Protein AF-A0A0H3ZKT0-F1 (afdb_monomer_lite)

Secondary structure (DSSP, 8-state):
-HHHHHHIIIIIIHHHHHHHHHHHHHHHHHTTS--HHHHHHHHTSTT--HHHHHHHHHHHHHHHHHHHHHHHHHHHHHHHHHHHHHHHHHHHHHHHHHHHHHHHHHHHHHHHHHHHHHHHHHHHHHHTT---THHHHHHHHHHHHHHHHHHHHHHHHHHHHTTTHHHHHHHHHHHHHHHTS--

Radius of gyration: 34.6 Å; chains: 1; bounding box: 70×25×100 Å

Organism: NCBI:txid212663

Structure (mmCIF, N/CA/C/O backbone):
data_AF-A0A0H3ZKT0-F1
#
_entry.id   AF-A0A0H3ZKT0-F1
#
loop_
_atom_site.group_PDB
_atom_site.id
_atom_site.type_symbol
_atom_site.label_atom_id
_atom_site.label_alt_id
_atom_site.label_comp_id
_atom_site.label_asym_id
_atom_site.label_entity_id
_atom_site.label_seq_id
_atom_site.pdbx_PDB_ins_code
_atom_site.Cartn_x
_atom_site.Cartn_y
_atom_site.Cartn_z
_atom_site.occupancy
_atom_site.B_iso_or_equiv
_atom_site.auth_seq_id
_atom_site.auth_comp_id
_atom_site.auth_asym_id
_atom_site.auth_atom_id
_atom_site.pdbx_PDB_model_num
ATOM 1 N N . MET A 1 1 ? -0.479 -8.106 2.952 1.00 66.19 1 MET A N 1
ATOM 2 C CA . MET A 1 1 ? -1.133 -6.870 2.454 1.00 66.19 1 MET A CA 1
ATOM 3 C C . MET A 1 1 ? -0.158 -5.846 1.881 1.00 66.19 1 MET A C 1
ATOM 5 O O . MET A 1 1 ? -0.195 -5.659 0.679 1.00 66.19 1 MET A O 1
ATOM 9 N N . ARG A 1 2 ? 0.726 -5.181 2.649 1.00 67.00 2 ARG A N 1
ATOM 10 C CA . ARG A 1 2 ? 1.740 -4.281 2.038 1.00 67.00 2 ARG A CA 1
ATOM 11 C C . ARG A 1 2 ? 2.770 -5.035 1.178 1.00 67.00 2 ARG A C 1
ATOM 13 O O . ARG A 1 2 ? 3.122 -4.542 0.115 1.00 67.00 2 ARG A O 1
ATOM 20 N N . ALA A 1 3 ? 3.190 -6.232 1.607 1.00 71.94 3 ALA A N 1
ATOM 21 C CA . ALA A 1 3 ? 3.962 -7.162 0.771 1.00 71.94 3 ALA A CA 1
ATOM 22 C C . ALA A 1 3 ? 3.218 -7.474 -0.529 1.00 71.94 3 ALA A C 1
ATOM 24 O O . ALA A 1 3 ? 3.775 -7.286 -1.594 1.00 71.94 3 ALA A O 1
ATOM 25 N N . ASP A 1 4 ? 1.942 -7.838 -0.429 1.00 77.62 4 ASP A N 1
ATOM 26 C CA . ASP A 1 4 ? 1.088 -8.168 -1.572 1.00 77.62 4 ASP A CA 1
ATOM 27 C C . ASP A 1 4 ? 0.916 -6.960 -2.512 1.00 77.62 4 ASP A C 1
ATOM 29 O O . ASP A 1 4 ? 0.805 -7.130 -3.720 1.00 77.62 4 ASP A O 1
ATOM 33 N N . VAL A 1 5 ? 0.923 -5.728 -1.980 1.00 83.12 5 VAL A N 1
ATOM 34 C CA . VAL A 1 5 ? 0.965 -4.498 -2.789 1.00 83.12 5 VAL A CA 1
ATOM 35 C C . VAL A 1 5 ? 2.300 -4.381 -3.516 1.00 83.12 5 VAL A C 1
ATOM 37 O O . VAL A 1 5 ? 2.291 -4.067 -4.699 1.00 83.12 5 VAL A O 1
ATOM 40 N N . ASN A 1 6 ? 3.431 -4.624 -2.854 1.00 84.50 6 ASN A N 1
ATOM 41 C CA . ASN A 1 6 ? 4.741 -4.581 -3.508 1.00 84.50 6 ASN A CA 1
ATOM 42 C C . ASN A 1 6 ? 4.886 -5.693 -4.558 1.00 84.50 6 ASN A C 1
ATOM 44 O O . ASN A 1 6 ? 5.257 -5.398 -5.684 1.00 84.50 6 ASN A O 1
ATOM 48 N N . GLU A 1 7 ? 4.485 -6.922 -4.237 1.00 90.88 7 GLU A N 1
ATOM 49 C CA . GLU A 1 7 ? 4.448 -8.067 -5.154 1.00 90.88 7 GLU A CA 1
ATOM 50 C C . GLU A 1 7 ? 3.538 -7.775 -6.352 1.00 90.88 7 GLU A C 1
ATOM 52 O O . GLU A 1 7 ? 3.951 -7.906 -7.498 1.00 90.88 7 GLU A O 1
ATOM 57 N N . PHE A 1 8 ? 2.332 -7.247 -6.124 1.00 91.75 8 PHE A N 1
ATOM 58 C CA . PHE A 1 8 ? 1.471 -6.782 -7.209 1.00 91.75 8 PHE A CA 1
ATOM 59 C C . PHE A 1 8 ? 2.139 -5.683 -8.046 1.00 91.75 8 PHE A C 1
ATOM 61 O O . PHE A 1 8 ? 2.035 -5.682 -9.275 1.00 91.75 8 PHE A O 1
ATOM 68 N N . ILE A 1 9 ? 2.800 -4.719 -7.402 1.00 93.50 9 ILE A N 1
ATOM 69 C CA . ILE A 1 9 ? 3.462 -3.627 -8.108 1.00 93.50 9 ILE A CA 1
ATOM 70 C C . ILE A 1 9 ? 4.584 -4.165 -8.997 1.00 93.50 9 ILE A C 1
ATOM 72 O O . ILE A 1 9 ? 4.672 -3.757 -10.155 1.00 93.50 9 ILE A O 1
ATOM 76 N N . ASP A 1 10 ? 5.400 -5.074 -8.487 1.00 90.50 10 ASP A N 1
ATOM 77 C CA . ASP A 1 10 ? 6.600 -5.540 -9.167 1.00 90.50 10 ASP A CA 1
ATOM 78 C C . ASP A 1 10 ? 6.270 -6.625 -10.210 1.00 90.50 10 ASP A C 1
ATOM 80 O O . ASP A 1 10 ? 6.729 -6.537 -11.350 1.00 90.50 10 ASP A O 1
ATOM 84 N N . ASP A 1 11 ? 5.377 -7.565 -9.893 1.00 93.88 11 ASP A N 1
ATOM 85 C CA . ASP A 1 11 ? 5.076 -8.714 -10.758 1.00 93.88 11 ASP A CA 1
ATOM 86 C C . ASP A 1 11 ? 3.937 -8.453 -11.751 1.00 93.88 11 ASP A C 1
ATOM 88 O O . ASP A 1 11 ? 3.858 -9.090 -12.805 1.00 93.88 11 ASP A O 1
ATOM 92 N N . VAL A 1 12 ? 3.046 -7.500 -11.454 1.00 94.38 12 VAL A N 1
ATOM 93 C CA . VAL A 1 12 ? 1.863 -7.224 -12.287 1.00 94.38 12 VAL A CA 1
ATOM 94 C C . VAL A 1 12 ? 1.905 -5.816 -12.867 1.00 94.38 12 VAL A C 1
ATOM 96 O O . VAL A 1 12 ? 1.844 -5.635 -14.090 1.00 94.38 12 VAL A O 1
ATOM 99 N N . TYR A 1 13 ? 2.010 -4.799 -12.012 1.00 93.38 13 TYR A N 1
ATOM 100 C CA . TYR A 1 13 ? 1.870 -3.413 -12.449 1.00 93.38 13 TYR A CA 1
ATOM 101 C C . TYR A 1 13 ? 3.086 -2.913 -13.226 1.00 93.38 13 TYR A C 1
ATOM 103 O O . TYR A 1 13 ? 2.914 -2.204 -14.214 1.00 93.38 13 TYR A O 1
ATOM 111 N N . MET A 1 14 ? 4.306 -3.282 -12.839 1.00 93.62 14 MET A N 1
ATOM 112 C CA . MET A 1 14 ? 5.524 -2.859 -13.525 1.00 93.62 14 MET A CA 1
ATOM 113 C C . MET A 1 14 ? 5.574 -3.396 -14.967 1.00 93.62 14 MET A C 1
ATOM 115 O O . MET A 1 14 ? 5.729 -2.580 -15.884 1.00 93.62 14 MET A O 1
ATOM 119 N N . PRO A 1 15 ? 5.320 -4.694 -15.240 1.00 96.06 15 PRO A N 1
ATOM 120 C CA . PRO A 1 15 ? 5.165 -5.186 -16.609 1.00 96.06 15 PRO A CA 1
ATOM 121 C C . PRO A 1 15 ? 4.065 -4.465 -17.396 1.00 96.06 15 PRO A C 1
ATOM 123 O O . PRO A 1 15 ? 4.241 -4.166 -18.581 1.00 96.06 15 PRO A O 1
ATOM 126 N N . TYR A 1 16 ? 2.932 -4.160 -16.758 1.00 95.75 16 TYR A N 1
ATOM 127 C CA . TYR A 1 16 ? 1.861 -3.377 -17.375 1.00 95.75 16 TYR A CA 1
ATOM 128 C C . TYR A 1 16 ? 2.310 -1.945 -17.714 1.00 95.75 16 TYR A C 1
ATOM 130 O O . TYR A 1 16 ? 2.099 -1.487 -18.838 1.00 95.75 16 TYR A O 1
ATOM 138 N N . ALA A 1 17 ? 2.980 -1.255 -16.791 1.00 94.75 17 ALA A N 1
ATOM 139 C CA . ALA A 1 17 ? 3.458 0.114 -16.960 1.00 94.75 17 ALA A CA 1
ATOM 140 C C . ALA A 1 17 ? 4.485 0.219 -18.094 1.00 94.75 17 ALA A C 1
ATOM 142 O O . ALA A 1 17 ? 4.409 1.145 -18.904 1.00 94.75 17 ALA A O 1
ATOM 143 N N . ILE A 1 18 ? 5.388 -0.762 -18.209 1.00 93.62 18 ILE A N 1
ATOM 144 C CA . ILE A 1 18 ? 6.326 -0.877 -19.334 1.00 93.62 18 ILE A CA 1
ATOM 145 C C . ILE A 1 18 ? 5.558 -1.037 -20.652 1.00 93.62 18 ILE A C 1
ATOM 147 O O . ILE A 1 18 ? 5.788 -0.280 -21.600 1.00 93.62 18 ILE A O 1
ATOM 151 N N . LYS A 1 19 ? 4.612 -1.986 -20.722 1.00 94.19 19 LYS A N 1
ATOM 152 C CA . LYS A 1 19 ? 3.804 -2.228 -21.932 1.00 94.19 19 LYS A CA 1
ATOM 153 C C . LYS A 1 19 ? 3.035 -0.980 -22.361 1.00 94.19 19 LYS A C 1
ATOM 155 O O . LYS A 1 19 ? 3.040 -0.632 -23.542 1.00 94.19 19 LYS A O 1
ATOM 160 N N . GLU A 1 20 ? 2.414 -0.281 -21.418 1.00 94.69 20 GLU A N 1
ATOM 161 C CA . GLU A 1 20 ? 1.668 0.945 -21.696 1.00 94.69 20 GLU A CA 1
ATOM 162 C C . GLU A 1 20 ? 2.575 2.106 -22.119 1.00 94.69 20 GLU A C 1
ATOM 164 O O . GLU A 1 20 ? 2.221 2.844 -23.041 1.00 94.69 20 GLU A O 1
ATOM 169 N N . ALA A 1 21 ? 3.761 2.256 -21.521 1.00 93.25 21 ALA A N 1
ATOM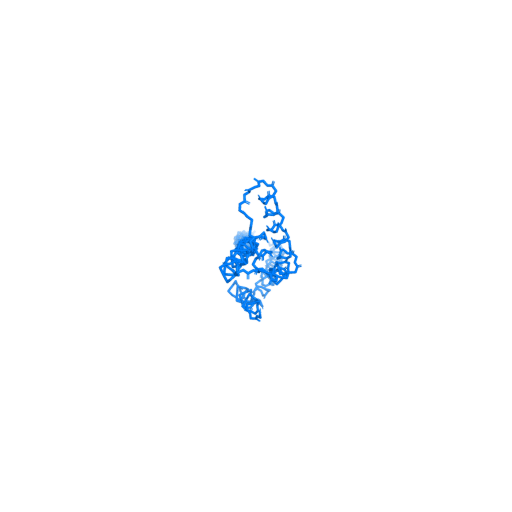 170 C CA . ALA A 1 21 ? 4.737 3.260 -21.945 1.00 93.25 21 ALA A CA 1
ATOM 171 C C . ALA A 1 21 ? 5.179 3.032 -23.402 1.00 93.25 21 ALA A C 1
ATOM 173 O O . ALA A 1 21 ? 5.141 3.962 -24.213 1.00 93.25 21 ALA A O 1
ATOM 174 N N . ILE A 1 22 ? 5.497 1.782 -23.760 1.00 93.44 22 ILE A N 1
ATOM 175 C CA . ILE A 1 22 ? 5.860 1.390 -25.131 1.00 93.44 22 ILE A CA 1
ATOM 176 C C . ILE A 1 22 ? 4.695 1.638 -26.094 1.00 93.44 22 ILE A C 1
ATOM 178 O O . ILE A 1 22 ? 4.882 2.209 -27.169 1.00 93.44 22 ILE A O 1
ATOM 182 N N . LYS A 1 23 ? 3.475 1.236 -25.725 1.00 94.06 23 LYS A N 1
ATOM 183 C CA . LYS A 1 23 ? 2.276 1.420 -26.555 1.00 94.06 23 LYS A CA 1
ATOM 184 C C . LYS A 1 23 ? 2.001 2.898 -26.831 1.00 94.06 23 LYS A C 1
ATOM 186 O O . LYS A 1 23 ? 1.764 3.271 -27.979 1.00 94.06 23 LYS A O 1
ATOM 191 N N . LYS A 1 24 ? 2.081 3.751 -25.805 1.00 92.81 24 LYS A N 1
ATOM 192 C CA . LYS A 1 24 ? 1.930 5.208 -25.949 1.00 92.81 24 LYS A CA 1
ATOM 193 C C . LYS A 1 24 ? 3.005 5.801 -26.854 1.00 92.81 24 LYS A C 1
ATOM 195 O O . LYS A 1 24 ? 2.698 6.668 -27.669 1.00 92.81 24 LYS A O 1
ATOM 200 N N . ASP A 1 25 ? 4.244 5.330 -26.742 1.00 93.38 25 ASP A N 1
ATOM 201 C CA . ASP A 1 25 ? 5.332 5.793 -27.601 1.00 93.38 25 ASP A CA 1
ATOM 202 C C . ASP A 1 25 ? 5.150 5.375 -29.068 1.00 93.38 25 ASP A C 1
ATOM 204 O O . ASP A 1 25 ? 5.322 6.199 -29.963 1.00 93.38 25 ASP A O 1
ATOM 208 N N . ARG A 1 26 ? 4.673 4.153 -29.329 1.00 90.88 26 ARG A N 1
ATOM 209 C CA . ARG A 1 26 ? 4.320 3.704 -30.688 1.00 90.88 26 ARG A CA 1
ATOM 210 C C . ARG A 1 26 ? 3.215 4.547 -31.324 1.00 90.88 26 ARG A C 1
ATOM 212 O O . ARG A 1 26 ? 3.270 4.835 -32.515 1.00 90.88 26 ARG A O 1
ATOM 219 N N . ILE A 1 27 ? 2.232 4.990 -30.540 1.00 93.31 27 ILE A N 1
ATOM 220 C CA . ILE A 1 27 ? 1.193 5.915 -31.025 1.00 93.31 27 ILE A CA 1
ATOM 221 C C . ILE A 1 27 ? 1.806 7.282 -31.383 1.00 93.31 27 ILE A C 1
ATOM 223 O O . ILE A 1 27 ? 1.438 7.884 -32.396 1.00 93.31 27 ILE A O 1
ATOM 227 N N . ARG A 1 28 ? 2.778 7.776 -30.600 1.00 89.94 28 ARG A N 1
ATOM 228 C CA . ARG A 1 28 ? 3.533 8.995 -30.952 1.00 89.94 28 ARG A CA 1
ATOM 229 C C . ARG A 1 28 ? 4.292 8.821 -32.265 1.00 89.94 28 ARG A C 1
ATOM 231 O O . ARG A 1 28 ? 4.181 9.683 -33.131 1.00 89.94 28 ARG A O 1
ATOM 238 N N . GLN A 1 29 ? 4.967 7.688 -32.442 1.00 90.94 29 GLN A N 1
ATOM 239 C CA . GLN A 1 29 ? 5.672 7.362 -33.682 1.00 90.94 29 GLN A CA 1
ATOM 240 C C . GLN A 1 29 ? 4.728 7.388 -34.892 1.00 90.94 29 GLN A C 1
ATOM 242 O O . GLN A 1 29 ? 5.002 8.066 -35.879 1.00 90.94 29 GLN A O 1
ATOM 247 N N . ALA A 1 30 ? 3.583 6.705 -34.794 1.00 90.50 30 ALA A N 1
ATOM 248 C CA . ALA A 1 30 ? 2.597 6.631 -35.873 1.00 90.50 30 ALA A CA 1
ATOM 249 C C . ALA A 1 30 ? 1.980 7.997 -36.226 1.00 90.50 30 ALA A C 1
ATOM 251 O O . ALA A 1 30 ? 1.540 8.203 -37.351 1.00 90.50 30 ALA A O 1
ATOM 252 N N . SER A 1 31 ? 1.973 8.942 -35.280 1.00 91.81 31 SER A N 1
ATOM 253 C CA . SER A 1 31 ? 1.505 10.320 -35.488 1.00 91.81 31 SER A CA 1
ATOM 254 C C . SER A 1 31 ? 2.610 11.288 -35.933 1.00 91.81 31 SER A C 1
ATOM 256 O O . SER A 1 31 ? 2.399 12.499 -35.926 1.00 91.81 31 SER A O 1
ATOM 258 N N . GLY A 1 32 ? 3.791 10.778 -36.304 1.00 89.06 32 GLY A N 1
ATOM 259 C CA . GLY A 1 32 ? 4.922 11.586 -36.766 1.00 89.06 32 GLY A CA 1
ATOM 260 C C . GLY A 1 32 ? 5.595 12.414 -35.666 1.00 89.06 32 GLY A C 1
ATOM 261 O O . GLY A 1 32 ? 6.384 13.307 -35.967 1.00 89.06 32 GLY A O 1
ATOM 262 N N . LYS A 1 33 ? 5.283 12.146 -34.392 1.00 91.44 33 LYS A N 1
ATOM 263 C CA . LYS A 1 33 ? 5.912 12.799 -33.237 1.00 91.44 33 LYS A CA 1
ATOM 264 C C . LYS A 1 33 ? 7.181 12.057 -32.828 1.00 91.44 33 LYS A C 1
ATOM 266 O O . LYS A 1 33 ? 7.350 10.875 -33.124 1.00 91.44 33 LYS A O 1
ATOM 271 N N . THR A 1 34 ? 8.041 12.742 -32.076 1.00 88.00 34 THR A N 1
ATOM 272 C CA . THR A 1 34 ? 9.232 12.137 -31.469 1.00 88.00 34 THR A CA 1
ATOM 273 C C . THR A 1 34 ? 8.855 10.892 -30.664 1.00 88.00 34 THR A C 1
ATOM 275 O O . THR A 1 34 ? 7.989 10.942 -29.785 1.00 88.00 34 THR A O 1
ATOM 278 N N . SER A 1 35 ? 9.516 9.781 -30.982 1.00 93.94 35 SER A N 1
ATOM 279 C CA . SER A 1 35 ? 9.330 8.475 -30.356 1.00 93.94 35 SER A CA 1
ATOM 280 C C . SER A 1 35 ? 10.650 8.023 -29.754 1.00 93.94 35 SER A C 1
ATOM 282 O O . SER A 1 35 ? 11.664 7.931 -30.447 1.00 93.94 35 SER A O 1
ATOM 284 N N . PHE A 1 36 ? 10.634 7.734 -28.456 1.00 93.31 36 PHE A N 1
ATOM 285 C CA . PHE A 1 36 ? 11.811 7.243 -27.751 1.00 93.31 36 PHE A CA 1
ATOM 286 C C . PHE A 1 36 ? 12.185 5.836 -28.222 1.00 93.31 36 PHE A C 1
ATOM 288 O O . PHE A 1 36 ? 13.364 5.545 -28.370 1.00 93.31 36 PHE A O 1
ATOM 295 N N . ILE A 1 37 ? 11.207 4.987 -28.552 1.00 92.75 37 ILE A N 1
ATOM 296 C CA . ILE A 1 37 ? 11.450 3.651 -29.111 1.00 92.75 37 ILE A CA 1
ATOM 297 C C . ILE A 1 37 ? 12.104 3.734 -30.495 1.00 92.75 37 ILE A C 1
ATOM 299 O O . ILE A 1 37 ? 13.016 2.962 -30.779 1.00 92.75 37 ILE A O 1
ATOM 303 N N . ASP A 1 38 ? 11.696 4.683 -31.339 1.00 93.44 38 ASP A N 1
ATOM 304 C CA . ASP A 1 38 ? 12.340 4.926 -32.634 1.00 93.44 38 ASP A CA 1
ATOM 305 C C . ASP A 1 38 ? 13.786 5.424 -32.467 1.00 93.44 38 ASP A C 1
ATOM 307 O O . ASP A 1 38 ? 14.697 4.919 -33.125 1.00 93.44 38 ASP A O 1
ATOM 311 N N . MET A 1 39 ? 14.019 6.358 -31.536 1.00 94.25 39 MET A N 1
ATOM 312 C CA . MET A 1 39 ? 15.365 6.840 -31.197 1.00 94.25 39 MET A CA 1
ATOM 313 C C . MET A 1 39 ? 16.262 5.701 -30.697 1.00 94.25 39 MET A C 1
ATOM 315 O O . MET A 1 39 ? 17.386 5.554 -31.178 1.00 94.25 39 MET A O 1
ATOM 319 N N . ILE A 1 40 ? 15.741 4.857 -29.803 1.00 94.75 40 ILE A N 1
ATOM 320 C CA . ILE A 1 40 ? 16.426 3.665 -29.292 1.00 94.75 40 ILE A CA 1
ATOM 321 C C . ILE A 1 40 ? 16.755 2.702 -30.436 1.00 94.75 40 ILE A C 1
ATOM 323 O O . ILE A 1 40 ? 17.904 2.295 -30.591 1.00 94.75 40 ILE A O 1
ATOM 327 N N . SER A 1 41 ? 15.775 2.377 -31.283 1.00 93.38 41 SER A N 1
ATOM 328 C CA . SER A 1 41 ? 15.967 1.444 -32.396 1.00 93.38 41 SER A CA 1
ATOM 329 C C . SER A 1 41 ? 17.023 1.930 -33.390 1.00 93.38 41 SER A C 1
ATOM 331 O O . SER A 1 41 ? 17.787 1.121 -33.913 1.00 93.38 41 SER A O 1
ATOM 333 N N . LYS A 1 42 ? 17.079 3.238 -33.663 1.00 94.25 42 LYS A N 1
ATOM 334 C CA . LYS A 1 42 ? 18.078 3.830 -34.562 1.00 94.25 42 LYS A CA 1
ATOM 335 C C . LYS A 1 42 ? 19.475 3.815 -33.948 1.00 94.25 42 LYS A C 1
ATOM 337 O O . LYS A 1 42 ? 20.431 3.472 -34.642 1.00 94.25 42 LYS A O 1
ATOM 342 N N . GLY A 1 43 ? 19.599 4.151 -32.664 1.00 94.69 43 GLY A N 1
ATOM 343 C CA . GLY A 1 43 ? 20.890 4.160 -31.972 1.00 94.69 43 GLY A CA 1
ATOM 344 C C . GLY A 1 43 ? 21.464 2.774 -31.678 1.00 94.69 43 GLY A C 1
ATOM 345 O O . GLY A 1 43 ? 22.671 2.662 -31.526 1.00 94.69 43 GLY A O 1
ATOM 346 N N . LEU A 1 44 ? 20.641 1.719 -31.663 1.00 93.31 44 LEU A N 1
ATOM 347 C CA . LEU A 1 44 ? 21.093 0.325 -31.527 1.00 93.31 44 LEU A CA 1
ATOM 348 C C . LEU A 1 44 ? 21.371 -0.374 -32.871 1.00 93.31 44 LEU A C 1
ATOM 350 O O . LEU A 1 44 ? 21.716 -1.555 -32.893 1.00 93.31 44 LEU A O 1
ATOM 354 N N . SER A 1 45 ? 21.193 0.316 -34.000 1.00 94.69 45 SER A N 1
ATOM 355 C CA . SER A 1 45 ? 21.434 -0.266 -35.325 1.00 94.69 45 SER A CA 1
ATOM 356 C C . SER A 1 45 ? 22.930 -0.412 -35.630 1.00 94.69 45 SER A C 1
ATOM 358 O O . SER A 1 45 ? 23.744 0.401 -35.204 1.00 94.69 45 SER A O 1
ATOM 360 N N . ALA A 1 46 ? 23.308 -1.414 -36.431 1.00 90.62 46 ALA A N 1
ATOM 361 C CA . ALA A 1 46 ? 24.714 -1.682 -36.770 1.00 90.62 46 ALA A CA 1
ATOM 362 C C . ALA A 1 46 ? 25.420 -0.511 -37.487 1.00 90.62 46 ALA A C 1
ATOM 364 O O . ALA A 1 46 ? 26.642 -0.403 -37.444 1.00 90.62 46 ALA A O 1
ATOM 365 N N . SER A 1 47 ? 24.657 0.371 -38.138 1.00 92.25 47 SER A N 1
ATOM 366 C CA . SER A 1 47 ? 25.151 1.564 -38.833 1.00 92.25 47 SER A CA 1
ATOM 367 C C . SER A 1 47 ? 24.990 2.855 -38.020 1.00 92.25 47 SER A C 1
ATOM 369 O O . SER A 1 47 ? 25.061 3.946 -38.587 1.00 92.25 47 SER A O 1
ATOM 371 N N . SER A 1 48 ? 24.706 2.765 -36.716 1.00 94.00 48 SER A N 1
ATOM 372 C CA . SER A 1 48 ? 24.489 3.937 -35.868 1.00 94.00 48 SER A CA 1
ATOM 373 C C . SER A 1 48 ? 25.765 4.768 -35.720 1.00 94.00 48 SER A C 1
ATOM 375 O O . SER A 1 48 ? 26.824 4.246 -35.374 1.00 94.00 48 SER A O 1
ATOM 377 N N . SER A 1 49 ? 25.649 6.080 -35.895 1.00 96.00 49 SER A N 1
ATOM 378 C CA . SER A 1 49 ? 26.689 7.025 -35.480 1.00 96.00 49 SER A CA 1
ATOM 379 C C . SER A 1 49 ? 26.763 7.153 -33.954 1.00 96.00 49 SER A C 1
ATOM 381 O O . SER A 1 49 ? 25.769 6.952 -33.256 1.00 96.00 49 SER A O 1
ATOM 383 N N . SER A 1 50 ? 27.913 7.599 -33.439 1.00 94.69 50 SER A N 1
ATOM 384 C CA . SER A 1 50 ? 28.106 7.899 -32.009 1.00 94.69 50 SER A CA 1
ATOM 385 C C . SER A 1 50 ? 27.024 8.841 -31.449 1.00 94.69 50 SER A C 1
ATOM 387 O O . SER A 1 50 ? 26.454 8.577 -30.394 1.00 94.69 50 SER A O 1
ATOM 389 N N . LYS A 1 51 ? 26.621 9.867 -32.214 1.00 94.94 51 LYS A N 1
ATOM 390 C CA . LYS A 1 51 ? 25.521 10.771 -31.836 1.00 94.94 51 LYS A CA 1
ATOM 391 C C . LYS A 1 51 ? 24.166 10.060 -31.719 1.00 94.94 51 LYS A C 1
ATOM 393 O O . LYS A 1 51 ? 23.361 10.399 -30.859 1.00 94.94 51 LYS A O 1
ATOM 398 N N . GLN A 1 52 ? 23.876 9.093 -32.590 1.00 94.88 52 GLN A N 1
ATOM 399 C CA . GLN A 1 52 ? 22.628 8.323 -32.515 1.00 94.88 52 GLN A CA 1
ATOM 400 C C . GLN A 1 52 ? 22.626 7.358 -31.328 1.00 94.88 52 GLN A C 1
ATOM 402 O O . GLN A 1 52 ? 21.574 7.150 -30.730 1.00 94.88 52 GLN A O 1
ATOM 407 N N . GLN A 1 53 ? 23.787 6.807 -30.968 1.00 95.62 53 GLN A N 1
ATOM 408 C CA . GLN A 1 53 ? 23.946 5.976 -29.774 1.00 95.62 53 GLN A CA 1
ATOM 409 C C . GLN A 1 53 ? 23.692 6.786 -28.497 1.00 95.62 53 GLN A C 1
ATOM 411 O O . GLN A 1 53 ? 22.924 6.352 -27.644 1.00 95.62 53 GLN A O 1
ATOM 416 N N . GLU A 1 54 ? 24.245 7.997 -28.397 1.00 96.06 54 GLU A N 1
ATOM 417 C CA . GLU A 1 54 ? 24.015 8.897 -27.258 1.00 96.06 54 GLU A CA 1
ATOM 418 C C . GLU A 1 54 ? 22.532 9.283 -27.115 1.00 96.06 54 GLU A C 1
ATOM 420 O O . GLU A 1 54 ? 21.954 9.194 -26.032 1.00 96.06 54 GLU A O 1
ATOM 425 N N . LEU A 1 55 ? 21.872 9.619 -28.230 1.00 94.31 55 LEU A N 1
ATOM 426 C CA . LEU A 1 55 ? 20.434 9.899 -28.238 1.00 94.31 55 LEU A CA 1
ATOM 427 C C . LEU A 1 55 ? 19.590 8.687 -27.820 1.00 94.31 55 LEU A C 1
ATOM 429 O O . LEU A 1 55 ? 18.550 8.865 -27.186 1.00 94.31 55 LEU A O 1
ATOM 433 N N . ALA A 1 56 ? 20.012 7.468 -28.166 1.00 95.81 56 ALA A N 1
ATOM 434 C CA . ALA A 1 56 ? 19.339 6.254 -27.721 1.00 95.81 56 ALA A CA 1
ATOM 435 C C . ALA A 1 56 ? 19.486 6.037 -26.213 1.00 95.81 56 ALA A C 1
ATOM 437 O O . ALA A 1 56 ? 18.490 5.709 -25.575 1.00 95.81 56 ALA A O 1
ATOM 438 N N . ILE A 1 57 ? 20.668 6.274 -25.636 1.00 95.69 57 ILE A N 1
ATOM 439 C CA . ILE A 1 57 ? 20.875 6.190 -24.181 1.00 95.69 57 ILE A CA 1
ATOM 440 C C . ILE A 1 57 ? 19.954 7.182 -23.462 1.00 95.69 57 ILE A C 1
ATOM 442 O O . ILE A 1 57 ? 19.175 6.772 -22.605 1.00 95.69 57 ILE A O 1
ATOM 446 N N . GLY A 1 58 ? 19.938 8.452 -23.881 1.00 95.69 58 GLY A N 1
ATOM 447 C CA . GLY A 1 58 ? 19.038 9.447 -23.286 1.00 95.69 58 GLY A CA 1
ATOM 448 C C . GLY A 1 58 ? 17.555 9.081 -23.439 1.00 95.69 58 GLY A C 1
ATOM 449 O O . GLY A 1 58 ? 16.754 9.271 -22.525 1.00 95.69 58 GLY A O 1
ATOM 450 N N . ALA A 1 59 ? 17.164 8.485 -24.569 1.00 94.50 59 ALA A N 1
ATOM 451 C CA . ALA A 1 59 ? 15.805 7.984 -24.763 1.00 94.50 59 ALA A CA 1
ATOM 452 C C . ALA A 1 59 ? 15.469 6.794 -23.837 1.00 94.50 59 ALA A C 1
ATOM 454 O O . ALA A 1 59 ? 14.339 6.716 -23.346 1.00 94.50 59 ALA A O 1
ATOM 455 N N . MET A 1 60 ? 16.425 5.897 -23.561 1.00 94.00 60 MET A N 1
ATOM 456 C CA . MET A 1 60 ? 16.260 4.818 -22.576 1.00 94.00 60 MET A CA 1
ATOM 457 C C . MET A 1 60 ? 16.091 5.376 -21.166 1.00 94.00 60 MET A C 1
ATOM 459 O O . MET A 1 60 ? 15.171 4.961 -20.465 1.00 94.00 60 MET A O 1
ATOM 463 N N . GLU A 1 61 ? 16.923 6.340 -20.768 1.00 95.12 61 GLU A N 1
ATOM 464 C CA . GLU A 1 61 ? 16.835 6.992 -19.457 1.00 95.12 61 GLU A CA 1
ATOM 465 C C . GLU A 1 61 ? 15.462 7.632 -19.243 1.00 95.12 61 GLU A C 1
ATOM 467 O O . GLU A 1 61 ? 14.832 7.432 -18.202 1.00 95.12 61 GLU A O 1
ATOM 472 N N . VAL A 1 62 ? 14.946 8.341 -20.253 1.00 92.94 62 VAL A N 1
ATOM 473 C CA . VAL A 1 62 ? 13.607 8.939 -20.196 1.00 92.94 62 VAL A CA 1
ATOM 474 C C . VAL A 1 62 ? 12.522 7.869 -20.076 1.00 92.94 62 VAL A C 1
ATOM 476 O O . VAL A 1 62 ? 11.602 8.026 -19.271 1.00 92.94 62 VAL A O 1
ATOM 479 N N . LEU A 1 63 ? 12.609 6.779 -20.844 1.00 92.38 63 LEU A N 1
ATOM 480 C CA . LEU A 1 63 ? 11.619 5.701 -20.796 1.00 92.38 63 LEU A CA 1
ATOM 481 C C . LEU A 1 63 ? 11.607 5.013 -19.422 1.00 92.38 63 LEU A C 1
ATOM 483 O O . LEU A 1 63 ? 10.536 4.846 -18.836 1.00 92.38 63 LEU A O 1
ATOM 487 N N . VAL A 1 64 ? 12.786 4.667 -18.897 1.00 93.81 64 VAL A N 1
ATOM 488 C CA . VAL A 1 64 ? 12.948 4.077 -17.561 1.00 93.81 64 VAL A CA 1
ATOM 489 C C . VAL A 1 64 ? 12.393 5.029 -16.506 1.00 93.81 64 VAL A C 1
ATOM 491 O O . VAL A 1 64 ? 11.541 4.627 -15.721 1.00 93.81 64 VAL A O 1
ATOM 494 N N . SER A 1 65 ? 12.771 6.309 -16.547 1.00 94.38 65 SER A N 1
ATOM 495 C CA . SER A 1 65 ? 12.286 7.317 -15.600 1.00 94.38 65 SER A CA 1
ATOM 496 C C . SER A 1 65 ? 10.758 7.442 -15.607 1.00 94.38 65 SER A C 1
ATOM 498 O O . SER A 1 65 ? 10.131 7.463 -14.548 1.00 94.38 65 SER A O 1
ATOM 500 N N . GLN A 1 66 ? 10.126 7.461 -16.786 1.00 91.69 66 GLN A N 1
ATOM 501 C CA . GLN A 1 66 ? 8.664 7.532 -16.897 1.00 91.69 66 GLN A CA 1
ATOM 502 C C . GLN A 1 66 ? 7.969 6.304 -16.303 1.00 91.69 66 GLN A C 1
ATOM 504 O O . GLN A 1 66 ? 6.947 6.448 -15.622 1.00 91.69 66 GLN A O 1
ATOM 509 N N . VAL A 1 67 ? 8.509 5.109 -16.555 1.00 94.00 67 VAL A N 1
ATOM 510 C CA . VAL A 1 67 ? 7.985 3.863 -15.987 1.00 94.00 67 VAL A CA 1
ATOM 511 C C . VAL A 1 67 ? 8.147 3.874 -14.471 1.00 94.00 67 VAL A C 1
ATOM 513 O O . VAL A 1 67 ? 7.151 3.697 -13.770 1.00 94.00 67 VAL A O 1
ATOM 516 N N . THR A 1 68 ? 9.346 4.164 -13.962 1.00 93.94 68 THR A N 1
ATOM 517 C CA . THR A 1 68 ? 9.634 4.227 -12.523 1.00 93.94 68 THR A CA 1
ATOM 518 C C . THR A 1 68 ? 8.712 5.213 -11.815 1.00 93.94 68 THR A C 1
ATOM 520 O O . THR A 1 68 ? 8.034 4.839 -10.866 1.00 93.94 68 THR A O 1
ATOM 523 N N . GLN A 1 69 ? 8.549 6.432 -12.338 1.00 94.19 69 GLN A N 1
ATOM 524 C CA . GLN A 1 69 ? 7.617 7.406 -11.758 1.00 94.19 69 GLN A CA 1
ATOM 525 C C . GLN A 1 69 ? 6.164 6.913 -11.746 1.00 94.19 69 GLN A C 1
ATOM 527 O O . GLN A 1 69 ? 5.406 7.228 -10.830 1.00 94.19 69 GLN A O 1
ATOM 532 N N . SER A 1 70 ? 5.736 6.183 -12.778 1.00 92.56 70 SER A N 1
ATOM 533 C CA . SER A 1 70 ? 4.388 5.611 -12.830 1.00 92.56 70 SER A CA 1
ATOM 534 C C . SER A 1 70 ? 4.196 4.519 -11.778 1.00 92.56 70 SER A C 1
ATOM 536 O O . SER A 1 70 ? 3.161 4.489 -11.111 1.00 92.56 70 SER A O 1
ATOM 538 N N . VAL A 1 71 ? 5.194 3.649 -11.627 1.00 94.12 71 VAL A N 1
ATOM 539 C CA . VAL A 1 71 ? 5.244 2.578 -10.625 1.00 94.12 71 VAL A CA 1
ATOM 540 C C . VAL A 1 71 ? 5.237 3.165 -9.216 1.00 94.12 71 VAL A C 1
ATOM 542 O O . VAL A 1 71 ? 4.382 2.801 -8.412 1.00 94.12 71 VAL A O 1
ATOM 545 N N . ASP A 1 72 ? 6.096 4.142 -8.936 1.00 92.38 72 ASP A N 1
ATOM 546 C CA . ASP A 1 72 ? 6.214 4.756 -7.612 1.00 92.38 72 ASP A CA 1
ATOM 547 C C . ASP A 1 72 ? 4.947 5.508 -7.204 1.00 92.38 72 ASP A C 1
ATOM 549 O O . ASP A 1 72 ? 4.501 5.399 -6.061 1.00 92.38 72 ASP A O 1
ATOM 553 N N . ARG A 1 73 ? 4.311 6.227 -8.142 1.00 94.62 73 ARG A N 1
ATOM 554 C CA . ARG A 1 73 ? 3.010 6.866 -7.888 1.00 94.62 73 ARG A CA 1
ATOM 555 C C . ARG A 1 73 ? 1.942 5.842 -7.526 1.00 94.62 73 ARG A C 1
ATOM 557 O O . ARG A 1 73 ? 1.185 6.076 -6.587 1.00 94.62 73 ARG A O 1
ATOM 564 N N . GLN A 1 74 ? 1.882 4.726 -8.249 1.00 93.25 74 GLN A N 1
ATOM 565 C CA . GLN A 1 74 ? 0.896 3.685 -7.975 1.00 93.25 74 GLN A CA 1
ATOM 566 C C . GLN A 1 74 ? 1.164 3.003 -6.631 1.00 93.25 74 GLN A C 1
ATOM 568 O O . GLN A 1 74 ? 0.234 2.826 -5.847 1.00 93.25 74 GLN A O 1
ATOM 573 N N . ARG A 1 75 ? 2.431 2.683 -6.335 1.00 91.19 75 ARG A N 1
ATOM 574 C CA . ARG A 1 75 ? 2.846 2.111 -5.048 1.00 91.19 75 ARG A CA 1
ATOM 575 C C . ARG A 1 75 ? 2.437 3.026 -3.900 1.00 91.19 75 ARG A C 1
ATOM 577 O O . ARG A 1 75 ? 1.776 2.580 -2.966 1.00 91.19 75 ARG A O 1
ATOM 584 N N . LYS A 1 76 ? 2.753 4.319 -4.009 1.00 91.81 76 LYS A N 1
ATOM 585 C CA . LYS A 1 76 ? 2.369 5.322 -3.014 1.00 91.81 76 LYS A CA 1
ATOM 586 C C . LYS A 1 76 ? 0.855 5.386 -2.820 1.00 91.81 76 LYS A C 1
ATOM 588 O O . LYS A 1 76 ? 0.398 5.322 -1.690 1.00 91.81 76 LYS A O 1
ATOM 593 N N . LEU A 1 77 ? 0.080 5.448 -3.902 1.00 92.62 77 LEU A N 1
ATOM 594 C CA . LEU A 1 77 ? -1.381 5.519 -3.826 1.00 92.62 77 LEU A CA 1
ATOM 595 C C . LEU A 1 77 ? -1.993 4.304 -3.114 1.00 92.62 77 LEU A C 1
ATOM 597 O O . LEU A 1 77 ? -2.894 4.462 -2.293 1.00 92.62 77 LEU A O 1
ATOM 601 N N . LEU A 1 78 ? -1.516 3.094 -3.413 1.00 88.62 78 LEU A N 1
ATOM 602 C CA . LEU A 1 78 ? -2.022 1.877 -2.775 1.00 88.62 78 LEU A CA 1
ATOM 603 C C . LEU A 1 78 ? -1.646 1.814 -1.290 1.00 88.62 78 LEU A C 1
ATOM 605 O O . LEU A 1 78 ? -2.497 1.494 -0.460 1.00 88.62 78 LEU A O 1
ATOM 609 N N . LEU A 1 79 ? -0.403 2.162 -0.949 1.00 88.06 79 LEU A N 1
ATOM 610 C CA . LEU A 1 79 ? 0.058 2.182 0.439 1.00 88.06 79 LEU A CA 1
ATOM 611 C C . LEU A 1 79 ? -0.647 3.266 1.261 1.00 88.06 79 LEU A C 1
ATOM 613 O O . LEU A 1 79 ? -1.103 2.980 2.362 1.00 88.06 79 LEU A O 1
ATOM 617 N N . ASP A 1 80 ? -0.793 4.480 0.731 1.00 89.25 80 ASP A N 1
ATOM 618 C CA . ASP A 1 80 ? -1.464 5.583 1.426 1.00 89.25 80 ASP A CA 1
ATOM 619 C C . ASP A 1 80 ? -2.929 5.234 1.738 1.00 89.25 80 ASP A C 1
ATOM 621 O O . ASP A 1 80 ? -3.401 5.482 2.850 1.00 89.25 80 ASP A O 1
ATOM 625 N N . ASN A 1 81 ? -3.633 4.591 0.799 1.00 87.00 81 ASN A N 1
ATOM 626 C CA . ASN A 1 81 ? -4.999 4.113 1.022 1.00 87.00 81 ASN A CA 1
ATOM 627 C C . ASN A 1 81 ? -5.071 3.045 2.118 1.00 87.00 81 ASN A C 1
ATOM 629 O O . ASN A 1 81 ? -5.929 3.132 2.997 1.00 87.00 81 ASN A O 1
ATOM 633 N N . LEU A 1 82 ? -4.170 2.060 2.092 1.00 84.31 82 LEU A N 1
ATOM 634 C CA . LEU A 1 82 ? -4.128 1.013 3.112 1.00 84.31 82 LEU A CA 1
ATOM 635 C C . LEU A 1 82 ? -3.861 1.604 4.505 1.00 84.31 82 LEU A C 1
ATOM 637 O O . LEU A 1 82 ? -4.524 1.239 5.471 1.00 84.31 82 LEU A O 1
ATOM 641 N N . ASN A 1 83 ? -2.949 2.573 4.594 1.00 82.56 83 ASN A N 1
ATOM 642 C CA . ASN A 1 83 ? -2.620 3.261 5.845 1.00 82.56 83 ASN A CA 1
ATOM 643 C C . ASN A 1 83 ? -3.806 4.076 6.371 1.00 82.56 83 ASN A C 1
ATOM 645 O O . ASN A 1 83 ? -4.030 4.150 7.579 1.00 82.56 83 ASN A O 1
ATOM 649 N N . GLY A 1 84 ? -4.572 4.693 5.466 1.00 85.25 84 GLY A N 1
ATOM 650 C CA . GLY A 1 84 ? -5.819 5.371 5.808 1.00 85.25 84 GLY A CA 1
ATOM 651 C C . GLY A 1 84 ? -6.836 4.409 6.420 1.00 85.25 84 GLY A C 1
ATOM 652 O O . GLY A 1 84 ? -7.339 4.672 7.510 1.00 85.25 84 GLY A O 1
ATOM 653 N N . GLN A 1 85 ? -7.070 3.268 5.767 1.00 81.56 85 GLN A N 1
ATOM 654 C CA . GLN A 1 85 ? -7.990 2.234 6.256 1.00 81.56 85 GLN A CA 1
ATOM 655 C C . GLN A 1 85 ? -7.570 1.677 7.620 1.00 81.56 85 GLN A C 1
ATOM 657 O O . GLN A 1 85 ? -8.411 1.503 8.500 1.00 81.56 85 GLN A O 1
ATOM 662 N N . GLU A 1 86 ? -6.273 1.436 7.816 1.00 7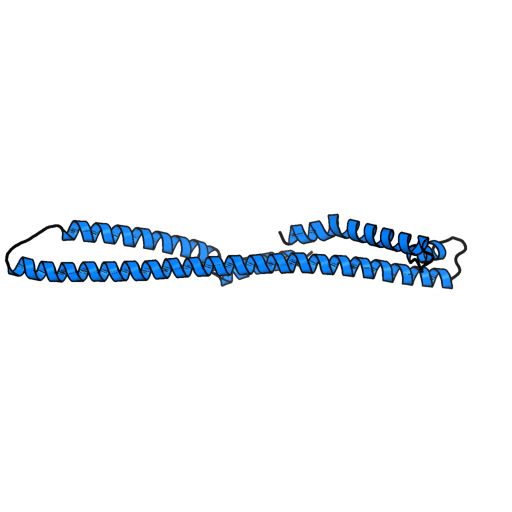7.75 86 GLU A N 1
ATOM 663 C CA . GLU A 1 86 ? -5.712 0.980 9.090 1.00 77.75 86 GLU A CA 1
ATOM 664 C C . GLU A 1 86 ? -5.997 1.980 10.217 1.00 77.75 86 GLU A C 1
ATOM 666 O O . GLU A 1 86 ? -6.527 1.615 11.270 1.00 77.75 86 GLU A O 1
ATOM 671 N N . ARG A 1 87 ? -5.715 3.265 9.978 1.00 85.25 87 ARG A N 1
ATOM 672 C CA . ARG A 1 87 ? -5.973 4.329 10.952 1.00 85.25 87 ARG A CA 1
ATOM 673 C C . ARG A 1 87 ? -7.456 4.434 11.302 1.00 85.25 87 ARG A C 1
ATOM 675 O O . ARG A 1 87 ? -7.791 4.589 12.476 1.00 85.25 87 ARG A O 1
ATOM 682 N N . ASP A 1 88 ? -8.332 4.357 10.307 1.00 87.38 88 ASP A N 1
ATOM 683 C CA . ASP A 1 88 ? -9.774 4.492 10.511 1.00 87.38 88 ASP A CA 1
ATOM 684 C C . ASP A 1 88 ? -10.341 3.300 11.297 1.00 87.38 88 ASP A C 1
ATOM 686 O O . ASP A 1 88 ? -11.156 3.487 12.206 1.00 87.38 88 ASP A O 1
ATOM 690 N N . LEU A 1 89 ? -9.852 2.086 11.023 1.00 83.75 89 LEU A N 1
ATOM 691 C CA . LEU A 1 89 ? -10.211 0.883 11.773 1.00 83.75 89 LEU A CA 1
ATOM 692 C C . LEU A 1 89 ? -9.778 0.979 13.242 1.00 83.75 89 LEU A C 1
ATOM 694 O O . LEU A 1 89 ? -10.579 0.705 14.141 1.00 83.75 89 LEU A O 1
ATOM 698 N N . LEU A 1 90 ? -8.540 1.408 13.499 1.00 79.31 90 LEU A N 1
ATOM 699 C CA . LEU A 1 90 ? -8.030 1.603 14.860 1.00 79.31 90 LEU A CA 1
ATOM 700 C C . LEU A 1 90 ? -8.833 2.669 15.611 1.00 79.31 90 LEU A C 1
ATOM 702 O O . LEU A 1 90 ? -9.241 2.453 16.753 1.00 79.31 90 LEU A O 1
ATOM 706 N N . ALA A 1 91 ? -9.126 3.797 14.961 1.00 83.75 91 ALA A N 1
ATOM 707 C CA . ALA A 1 91 ? -9.924 4.865 15.552 1.00 83.75 91 ALA A CA 1
ATOM 708 C C . ALA A 1 91 ? -11.354 4.404 15.881 1.00 83.75 91 ALA A C 1
ATOM 710 O O . ALA A 1 91 ? -11.874 4.725 16.953 1.00 83.75 91 ALA A O 1
ATOM 711 N N . SER A 1 92 ? -11.981 3.633 14.987 1.00 84.25 92 SER A N 1
ATOM 712 C CA . SER A 1 92 ? -13.309 3.056 15.219 1.00 84.25 92 SER A CA 1
ATOM 713 C C . SER A 1 92 ? -13.297 2.072 16.388 1.00 84.25 92 SER A C 1
ATOM 715 O O . SER A 1 92 ? -14.156 2.151 17.262 1.00 84.25 92 SER A O 1
ATOM 717 N N . THR A 1 93 ? -12.299 1.190 16.439 1.00 78.38 93 THR A N 1
ATOM 718 C CA . THR A 1 93 ? -12.145 0.193 17.508 1.00 78.38 93 THR A CA 1
ATOM 719 C C . THR A 1 93 ? -11.972 0.867 18.866 1.00 78.38 93 THR A C 1
ATOM 721 O O . THR A 1 93 ? -12.683 0.542 19.816 1.00 78.38 93 THR A O 1
ATOM 724 N N . ASN A 1 94 ? -11.102 1.879 18.945 1.00 78.19 94 ASN A N 1
ATOM 725 C CA . ASN A 1 94 ? -10.890 2.646 20.170 1.00 78.19 94 ASN A CA 1
ATOM 726 C C . ASN A 1 94 ? -12.170 3.367 20.630 1.00 78.19 94 ASN A C 1
ATOM 728 O O . ASN A 1 94 ? -12.499 3.367 21.814 1.00 78.19 94 ASN A O 1
ATOM 732 N N . ARG A 1 95 ? -12.938 3.947 19.697 1.00 83.75 95 ARG A N 1
ATOM 733 C CA . ARG A 1 95 ? -14.219 4.593 20.023 1.00 83.75 95 ARG A CA 1
ATOM 734 C C . ARG A 1 95 ? -15.230 3.597 20.593 1.00 83.75 95 ARG A C 1
ATOM 736 O O . ARG A 1 95 ? -15.880 3.911 21.585 1.00 83.75 95 ARG A O 1
ATOM 743 N N . SER A 1 96 ? -15.360 2.419 19.985 1.00 77.50 96 SER A N 1
ATOM 744 C CA . SER A 1 96 ? -16.252 1.362 20.475 1.00 77.50 96 SER A CA 1
ATOM 745 C C . SER A 1 96 ? -15.847 0.871 21.862 1.00 77.50 96 SER A C 1
ATOM 747 O O . SER A 1 96 ? -16.707 0.730 22.728 1.00 77.50 96 SER A O 1
ATOM 749 N N . TYR A 1 97 ? -14.547 0.682 22.100 1.00 78.38 97 TYR A N 1
ATOM 750 C CA . TYR A 1 97 ? -14.022 0.315 23.413 1.00 78.38 97 TYR A CA 1
ATOM 751 C C . TYR A 1 97 ? -14.383 1.358 24.485 1.00 78.38 97 TYR A C 1
ATOM 753 O O . TYR A 1 97 ? -14.966 1.015 25.514 1.00 78.38 97 TYR A O 1
ATOM 761 N N . LEU A 1 98 ? -14.126 2.644 24.217 1.00 80.56 98 LEU A N 1
ATOM 762 C CA . LEU A 1 98 ? -14.460 3.727 25.149 1.00 80.56 98 LEU A CA 1
ATOM 763 C C . LEU A 1 98 ? -15.968 3.816 25.418 1.00 80.56 98 LEU A C 1
ATOM 765 O O . LEU A 1 98 ? -16.374 4.049 26.555 1.00 80.56 98 LEU A O 1
ATOM 769 N N . ALA A 1 99 ? -16.800 3.600 24.395 1.00 77.56 99 ALA A N 1
ATOM 770 C CA . ALA A 1 99 ? -18.251 3.593 24.544 1.00 77.56 99 ALA A CA 1
ATOM 771 C C . ALA A 1 99 ? -18.735 2.450 25.452 1.00 77.56 99 ALA A C 1
ATOM 773 O O . ALA A 1 99 ? -19.569 2.683 26.325 1.00 77.56 99 ALA A O 1
ATOM 774 N N . ILE A 1 100 ? -18.187 1.239 25.291 1.00 74.38 100 ILE A N 1
ATOM 775 C CA . ILE A 1 100 ? -18.496 0.091 26.160 1.00 74.38 100 ILE A CA 1
ATOM 776 C C . ILE A 1 100 ? -18.051 0.381 27.596 1.00 74.38 100 ILE A C 1
ATOM 778 O O . ILE A 1 100 ? -18.835 0.222 28.527 1.00 74.38 100 ILE A O 1
ATOM 782 N N . HIS A 1 101 ? -16.832 0.887 27.785 1.00 75.00 101 HIS A N 1
ATOM 783 C CA . HIS A 1 101 ? -16.320 1.239 29.109 1.00 75.00 101 HIS A CA 1
ATOM 784 C C . HIS A 1 101 ? -17.195 2.295 29.810 1.00 75.00 101 HIS A C 1
ATOM 786 O O . HIS A 1 101 ? -17.501 2.191 31.003 1.00 75.00 101 HIS A O 1
ATOM 792 N N . GLN A 1 102 ? -17.631 3.319 29.073 1.00 78.12 102 GLN A N 1
ATOM 793 C CA . GLN A 1 102 ? -18.521 4.347 29.602 1.00 78.12 102 GLN A CA 1
ATOM 794 C C . GLN A 1 102 ? -19.908 3.786 29.936 1.00 78.12 102 GLN A C 1
ATOM 796 O O . GLN A 1 102 ? -20.439 4.095 31.002 1.00 78.12 102 GLN A O 1
ATOM 801 N N . ALA A 1 103 ? -20.474 2.940 29.071 1.00 69.31 103 ALA A N 1
ATOM 802 C CA . ALA A 1 103 ? -21.739 2.262 29.338 1.00 69.31 103 ALA A CA 1
ATOM 803 C C . ALA A 1 103 ? -21.654 1.417 30.617 1.00 69.31 103 ALA A C 1
ATOM 805 O O . ALA A 1 103 ? -22.537 1.517 31.465 1.00 69.31 103 ALA A O 1
ATOM 806 N N . ASN A 1 104 ? -20.556 0.685 30.812 1.00 68.50 104 ASN A N 1
ATOM 807 C CA . ASN A 1 104 ? -20.322 -0.095 32.027 1.00 68.50 104 ASN A CA 1
ATOM 808 C C . ASN A 1 104 ? -20.265 0.796 33.264 1.00 68.50 104 ASN A C 1
ATOM 810 O O . ASN A 1 104 ? -20.950 0.526 34.242 1.00 68.50 104 ASN A O 1
ATOM 814 N N . SER A 1 105 ? -19.537 1.911 33.192 1.00 72.50 105 SER A N 1
ATOM 815 C CA . SER A 1 105 ? -19.460 2.878 34.294 1.00 72.50 105 SER A CA 1
ATOM 816 C C . SER A 1 105 ? -20.841 3.438 34.670 1.00 72.50 105 SER A C 1
ATOM 818 O O . SER A 1 105 ? -21.157 3.578 35.852 1.00 72.50 105 SER A O 1
ATOM 820 N N . ILE A 1 106 ? -21.686 3.730 33.672 1.00 72.88 106 ILE A N 1
ATOM 821 C CA . ILE A 1 106 ? -23.063 4.207 33.877 1.00 72.88 106 ILE A CA 1
ATOM 822 C C . ILE A 1 106 ? -23.932 3.115 34.506 1.00 72.88 106 ILE A C 1
ATOM 824 O O . ILE A 1 106 ? -24.638 3.391 35.476 1.00 72.88 106 ILE A O 1
ATOM 828 N N . VAL A 1 107 ? -23.873 1.886 33.982 1.00 68.44 107 VAL A N 1
ATOM 829 C CA . VAL A 1 107 ? -24.611 0.742 34.532 1.00 68.44 107 VAL A CA 1
ATOM 830 C C . VAL A 1 107 ? -24.211 0.539 35.988 1.00 68.44 107 VAL A C 1
ATOM 832 O O . VAL A 1 107 ? -25.080 0.616 36.848 1.00 68.44 107 VAL A O 1
ATOM 835 N N . THR A 1 108 ? -22.919 0.407 36.298 1.00 71.75 108 THR A N 1
ATOM 836 C CA . THR A 1 108 ? -22.422 0.253 37.675 1.00 71.75 108 THR A CA 1
ATOM 837 C C . THR A 1 108 ? -22.901 1.382 38.593 1.00 71.75 108 THR A C 1
ATOM 839 O O . THR A 1 108 ? -23.350 1.120 39.710 1.00 71.75 108 THR A O 1
ATOM 842 N N . GLY A 1 109 ? -22.877 2.634 38.122 1.00 72.62 109 GLY A N 1
ATOM 843 C CA . GLY A 1 109 ? -23.402 3.776 38.873 1.00 72.62 109 GLY A CA 1
ATOM 844 C C . GLY A 1 109 ? -24.900 3.657 39.174 1.00 72.62 109 GLY A C 1
ATOM 845 O O . GLY A 1 109 ? -25.326 3.860 40.313 1.00 72.62 109 GLY A O 1
ATOM 846 N N . HIS A 1 110 ? -25.707 3.269 38.183 1.00 71.88 110 HIS A N 1
ATOM 847 C CA . HIS A 1 110 ? -27.135 3.021 38.381 1.00 71.88 110 HIS A CA 1
ATOM 848 C C . HIS A 1 110 ? -27.404 1.846 39.319 1.00 71.88 110 HIS A C 1
ATOM 850 O O . HIS A 1 110 ? -28.275 1.961 40.178 1.00 71.88 110 HIS A O 1
ATOM 856 N N . LEU A 1 111 ? -26.644 0.755 39.208 1.00 69.44 111 LEU A N 1
ATOM 857 C CA . LEU A 1 111 ? -26.772 -0.395 40.102 1.00 69.44 111 LEU A CA 1
ATOM 858 C C . LEU A 1 111 ? -26.496 -0.005 41.556 1.00 69.44 111 LEU A C 1
ATOM 860 O O . LEU A 1 111 ? -27.274 -0.356 42.439 1.00 69.44 111 LEU A O 1
ATOM 864 N N . SER A 1 112 ? -25.451 0.791 41.795 1.00 71.00 112 SER A N 1
ATOM 865 C CA . SER A 1 112 ? -25.146 1.327 43.125 1.00 71.00 112 SER A CA 1
ATOM 866 C C . SER A 1 112 ? -26.267 2.231 43.651 1.00 71.00 112 SER A C 1
ATOM 868 O O . SER A 1 112 ? -26.670 2.113 44.808 1.00 71.00 112 SER A O 1
ATOM 870 N N . SER A 1 113 ? -26.831 3.092 42.797 1.00 71.62 113 SER A N 1
ATOM 871 C CA . SER A 1 113 ? -27.960 3.947 43.175 1.00 71.62 113 SER A CA 1
ATOM 872 C C . SER A 1 113 ? -29.219 3.145 43.516 1.00 71.62 113 SER A C 1
ATOM 874 O O . SER A 1 113 ? -29.902 3.489 44.477 1.00 71.62 113 SER A O 1
ATOM 876 N N . ILE A 1 114 ? -29.540 2.099 42.747 1.00 70.50 114 ILE A N 1
ATOM 877 C CA . ILE A 1 114 ? -30.688 1.214 43.001 1.00 70.50 114 ILE A CA 1
ATOM 878 C C . ILE A 1 114 ? -30.491 0.471 44.322 1.00 70.50 114 ILE A C 1
ATOM 880 O O . ILE A 1 114 ? -31.395 0.474 45.155 1.00 70.50 114 ILE A O 1
ATOM 884 N N . ALA A 1 115 ? -29.303 -0.101 44.543 1.00 68.12 115 ALA A N 1
ATOM 885 C CA . ALA A 1 115 ? -28.969 -0.769 45.798 1.00 68.12 115 ALA A CA 1
ATOM 886 C C . ALA A 1 115 ? -29.166 0.168 47.000 1.00 68.12 115 ALA A C 1
ATOM 888 O O . ALA A 1 115 ? -29.808 -0.217 47.972 1.00 68.12 115 ALA A O 1
ATOM 889 N N . LYS A 1 116 ? -28.713 1.424 46.892 1.00 72.69 116 LYS A N 1
ATOM 890 C CA . LYS A 1 116 ? -28.851 2.424 47.958 1.00 72.69 116 LYS A CA 1
ATOM 891 C C . LYS A 1 116 ? -30.301 2.835 48.228 1.00 72.69 116 LYS A C 1
ATOM 893 O O . LYS A 1 116 ? -30.690 2.967 49.382 1.00 72.69 116 LYS A O 1
ATOM 898 N N . VAL A 1 117 ? -31.114 3.028 47.185 1.00 74.44 117 VAL A N 1
ATOM 899 C CA . VAL A 1 117 ? -32.552 3.318 47.353 1.00 74.44 117 VAL A CA 1
ATOM 900 C C . VAL A 1 117 ? -33.249 2.169 48.076 1.00 74.44 117 VAL A C 1
ATOM 902 O O . VAL A 1 117 ? -34.046 2.414 48.980 1.00 74.44 117 VAL A O 1
ATOM 905 N N . HIS A 1 118 ? -32.938 0.928 47.703 1.00 68.31 118 HIS A N 1
ATOM 906 C CA . HIS A 1 118 ? -33.512 -0.241 48.358 1.00 68.31 118 HIS A CA 1
ATOM 907 C C . HIS A 1 118 ? -33.026 -0.406 49.799 1.00 68.31 118 HIS A C 1
ATOM 909 O O . HIS A 1 118 ? -33.849 -0.708 50.654 1.00 68.31 118 HIS A O 1
ATOM 915 N N . GLU A 1 119 ? -31.751 -0.144 50.095 1.00 71.38 119 GLU A N 1
ATOM 916 C CA . GLU A 1 119 ? -31.223 -0.130 51.467 1.00 71.38 119 GLU A CA 1
ATOM 917 C C . GLU A 1 119 ? -32.021 0.839 52.355 1.00 71.38 119 GLU A C 1
ATOM 919 O O . GLU A 1 119 ? -32.567 0.422 53.373 1.00 71.38 119 GLU A O 1
ATOM 924 N N . THR A 1 120 ? -32.226 2.083 51.904 1.00 74.94 120 THR A N 1
ATOM 925 C CA . THR A 1 120 ? -33.043 3.077 52.625 1.00 74.94 120 THR A CA 1
ATOM 926 C C . THR A 1 120 ? -34.512 2.660 52.764 1.00 74.94 120 THR A C 1
ATOM 928 O O . THR A 1 120 ? -35.124 2.881 53.807 1.00 74.94 120 THR A O 1
ATOM 931 N N . GLN A 1 121 ? -35.114 2.051 51.736 1.00 66.25 121 GLN A N 1
ATOM 932 C CA . GLN A 1 121 ? -36.483 1.524 51.838 1.00 66.25 121 GLN A CA 1
ATOM 933 C C . GLN A 1 121 ? -36.579 0.401 52.872 1.00 66.25 121 GLN A C 1
ATOM 935 O O . GLN A 1 121 ? -37.576 0.311 53.584 1.00 66.25 121 GLN A O 1
ATOM 940 N N . ASN A 1 122 ? -35.553 -0.441 52.964 1.00 65.19 122 ASN A N 1
ATOM 941 C CA . ASN A 1 122 ? -35.531 -1.566 53.882 1.00 65.19 122 ASN A CA 1
ATOM 942 C C . ASN A 1 122 ? -35.292 -1.136 55.329 1.00 65.19 122 ASN A C 1
ATOM 944 O O . ASN A 1 122 ? -35.916 -1.700 56.219 1.00 65.19 122 ASN A O 1
ATOM 948 N N . GLU A 1 123 ? -34.452 -0.123 55.562 1.00 70.19 123 GLU A N 1
ATOM 949 C CA . GLU A 1 123 ? -34.349 0.542 56.868 1.00 70.19 123 GLU A CA 1
ATOM 950 C C . GLU A 1 123 ? -35.736 1.022 57.323 1.00 70.19 123 GLU A C 1
ATOM 952 O O . GLU A 1 123 ? -36.181 0.682 58.418 1.00 70.19 123 GLU A O 1
ATOM 957 N N . LEU A 1 124 ? -36.481 1.690 56.433 1.00 67.50 124 LEU A N 1
ATOM 958 C CA . LEU A 1 124 ? -37.833 2.177 56.722 1.00 67.50 124 LEU A CA 1
ATOM 959 C C . LEU A 1 124 ? -38.851 1.047 56.977 1.00 67.50 124 LEU A C 1
ATOM 961 O O . LEU A 1 124 ? -39.692 1.156 57.867 1.00 67.50 124 LEU A O 1
ATOM 965 N N . LEU A 1 125 ? -38.809 -0.030 56.183 1.00 65.19 125 LEU A N 1
ATOM 966 C CA . LEU A 1 125 ? -39.708 -1.185 56.321 1.00 65.19 125 LEU A CA 1
ATOM 967 C C . LEU A 1 125 ? -39.402 -2.003 57.586 1.00 65.19 125 LEU A C 1
ATOM 969 O O . LEU A 1 125 ? -40.323 -2.458 58.267 1.00 65.19 125 LEU A O 1
ATOM 973 N N . SER A 1 126 ? -38.121 -2.129 57.937 1.00 65.44 126 SER A N 1
ATOM 974 C CA . SER A 1 126 ? -37.664 -2.753 59.178 1.00 65.44 126 SER A CA 1
ATOM 975 C C . SER A 1 126 ? -38.103 -1.950 60.402 1.00 65.44 126 SER A C 1
ATOM 977 O O . SER A 1 126 ? -38.519 -2.547 61.394 1.00 65.44 126 SER A O 1
ATOM 979 N N . GLU A 1 127 ? -38.065 -0.614 60.344 1.00 66.88 127 GLU A N 1
ATOM 980 C CA . GLU A 1 127 ? -38.564 0.254 61.421 1.00 66.88 127 GLU A CA 1
ATOM 981 C C . GLU A 1 127 ? -40.063 0.051 61.701 1.00 66.88 127 GLU A C 1
ATOM 983 O O . GLU A 1 127 ? -40.504 0.211 62.841 1.00 66.88 127 GLU A O 1
ATOM 988 N N . ILE A 1 128 ? -40.846 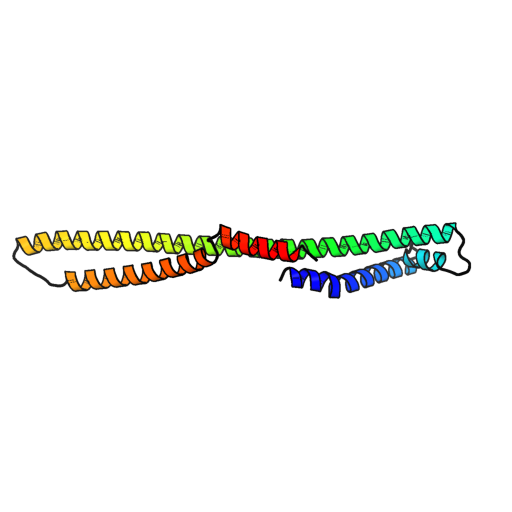-0.352 60.693 1.00 65.62 128 ILE A N 1
ATOM 989 C CA . ILE A 1 128 ? -42.285 -0.637 60.828 1.00 65.62 128 ILE A CA 1
ATOM 990 C C . ILE A 1 128 ? -42.615 -2.138 60.949 1.00 65.62 128 ILE A C 1
ATOM 992 O O . ILE A 1 128 ? -43.792 -2.503 60.965 1.00 65.62 128 ILE A O 1
ATOM 996 N N . GLY A 1 129 ? -41.603 -3.007 61.074 1.00 57.84 129 GLY A N 1
ATOM 997 C CA . GLY A 1 129 ? -41.759 -4.434 61.384 1.00 57.84 129 GLY A CA 1
ATOM 998 C C . GLY A 1 129 ? -42.055 -5.360 60.197 1.00 57.84 129 GLY A C 1
ATOM 999 O O . GLY A 1 129 ? -42.616 -6.437 60.403 1.00 57.84 129 GLY A O 1
ATOM 1000 N N . ILE A 1 130 ? -41.711 -4.964 58.967 1.00 54.91 130 ILE A N 1
ATOM 1001 C CA . ILE A 1 130 ? -41.903 -5.770 57.749 1.00 54.91 130 ILE A CA 1
ATOM 1002 C C . ILE A 1 130 ? -40.532 -6.174 57.184 1.00 54.91 130 ILE A C 1
ATOM 1004 O O . ILE A 1 130 ? -39.823 -5.344 56.622 1.00 54.91 130 ILE A O 1
ATOM 1008 N N . GLU A 1 131 ? -40.165 -7.455 57.287 1.00 57.66 131 GLU A N 1
ATOM 1009 C CA . GLU A 1 131 ? -38.959 -8.014 56.654 1.00 57.66 131 GLU A CA 1
ATOM 1010 C C . GLU A 1 131 ? -39.308 -8.714 55.326 1.00 57.66 131 GLU A C 1
ATOM 1012 O O . GLU A 1 131 ? -40.183 -9.580 55.282 1.00 57.66 131 GLU A O 1
ATOM 1017 N N . THR A 1 132 ? -38.613 -8.376 54.233 1.00 58.62 132 THR A N 1
ATOM 1018 C CA . THR A 1 132 ? -38.762 -9.042 52.921 1.00 58.62 132 THR A CA 1
ATOM 1019 C C . THR A 1 132 ? -37.413 -9.398 52.283 1.00 58.62 132 THR A C 1
ATOM 1021 O O . THR A 1 132 ? -36.513 -8.566 52.229 1.00 58.62 132 THR A O 1
ATOM 1024 N N . ASP A 1 133 ? -37.297 -10.610 51.720 1.00 62.53 133 ASP A N 1
ATOM 1025 C CA . ASP A 1 133 ? -36.077 -11.202 51.112 1.00 62.53 133 ASP A CA 1
ATOM 1026 C C . ASP A 1 133 ? -35.862 -10.822 49.623 1.00 62.53 133 ASP A C 1
ATOM 1028 O O . ASP A 1 133 ? -35.095 -11.433 48.879 1.00 62.53 133 ASP A O 1
ATOM 1032 N N . VAL A 1 134 ? -36.555 -9.784 49.145 1.00 57.09 134 VAL A N 1
ATOM 1033 C CA . VAL A 1 134 ? -36.440 -9.299 47.753 1.00 57.09 134 VAL A CA 1
ATOM 1034 C C . VAL A 1 134 ? -35.029 -8.751 47.466 1.00 57.09 134 VAL A C 1
ATOM 1036 O O . VAL A 1 134 ? -34.548 -8.814 46.331 1.00 57.09 134 VAL A O 1
ATOM 1039 N N . ASN A 1 135 ? -34.331 -8.294 48.510 1.00 54.38 135 ASN A N 1
ATOM 1040 C CA . ASN A 1 135 ? -32.981 -7.737 48.444 1.00 54.38 135 ASN A CA 1
ATOM 1041 C C . ASN A 1 135 ? -31.933 -8.723 47.939 1.00 54.38 135 ASN A C 1
ATOM 1043 O O . ASN A 1 135 ? -31.159 -8.377 47.046 1.00 54.38 135 ASN A O 1
ATOM 1047 N N . ASN A 1 136 ? -31.909 -9.947 48.470 1.00 60.44 136 ASN A N 1
ATOM 1048 C CA . ASN A 1 136 ? -30.897 -10.925 48.078 1.00 60.44 136 ASN A CA 1
ATOM 1049 C C . ASN A 1 136 ? -31.040 -11.300 46.607 1.00 60.44 136 ASN A C 1
ATOM 1051 O O . ASN A 1 136 ? -30.047 -11.408 45.891 1.00 60.44 136 ASN A O 1
ATOM 1055 N N . PHE A 1 137 ? -32.274 -11.445 46.127 1.00 59.06 137 PHE A N 1
ATOM 1056 C CA . PHE A 1 137 ? -32.528 -11.828 44.746 1.00 59.06 137 PHE A CA 1
ATOM 1057 C C . PHE A 1 137 ? -32.042 -10.766 43.747 1.00 59.06 137 PHE A C 1
ATOM 1059 O O . PHE A 1 137 ? -31.343 -11.096 42.786 1.00 59.06 137 PHE A O 1
ATOM 1066 N N . ILE A 1 138 ? -32.370 -9.491 43.982 1.00 55.41 138 ILE A N 1
ATOM 1067 C CA . ILE A 1 138 ? -32.001 -8.398 43.071 1.00 55.41 138 ILE A CA 1
ATOM 1068 C C . ILE A 1 138 ? -30.513 -8.058 43.190 1.00 55.41 138 ILE A C 1
ATOM 1070 O O . ILE A 1 138 ? -29.846 -7.956 42.162 1.00 55.41 138 ILE A O 1
ATOM 1074 N N . ALA A 1 139 ? -29.962 -7.959 44.404 1.00 58.16 139 ALA A N 1
ATOM 1075 C CA . ALA A 1 139 ? -28.533 -7.701 44.596 1.00 58.16 139 ALA A CA 1
ATOM 1076 C C . ALA A 1 139 ? -27.669 -8.789 43.937 1.00 58.16 139 ALA A C 1
ATOM 1078 O O . ALA A 1 139 ? -26.709 -8.469 43.240 1.00 58.16 139 ALA A O 1
ATOM 1079 N N . THR A 1 140 ? -28.064 -10.062 44.058 1.00 64.69 140 THR A N 1
ATOM 1080 C CA . THR A 1 140 ? -27.359 -11.183 43.415 1.00 64.69 140 THR A CA 1
ATOM 1081 C C . THR A 1 140 ? -27.441 -11.103 41.891 1.00 64.69 140 THR A C 1
ATOM 1083 O O . THR A 1 140 ? -26.436 -11.280 41.209 1.00 64.69 140 THR A O 1
ATOM 1086 N N . LYS A 1 141 ? -28.616 -10.796 41.324 1.00 64.62 141 LYS A N 1
ATOM 1087 C CA . LYS A 1 141 ? -28.773 -10.647 39.866 1.00 64.62 141 LYS A CA 1
ATOM 1088 C C . LYS A 1 141 ? -27.968 -9.475 39.303 1.00 64.62 141 LYS A C 1
ATOM 1090 O O . LYS A 1 141 ? -27.404 -9.601 38.219 1.00 64.62 141 LYS A O 1
ATOM 1095 N N . LEU A 1 142 ? -27.905 -8.364 40.033 1.00 54.50 142 LEU A N 1
ATOM 1096 C CA . LEU A 1 142 ? -27.137 -7.184 39.639 1.00 54.50 142 LEU A CA 1
ATOM 1097 C C . LEU A 1 142 ? -25.627 -7.407 39.758 1.00 54.50 142 LEU A C 1
ATOM 1099 O O . LEU A 1 142 ? -24.892 -6.989 38.867 1.00 54.50 142 LEU A O 1
ATOM 1103 N N . ALA A 1 143 ? -25.176 -8.107 40.802 1.00 64.94 143 ALA A N 1
ATOM 1104 C CA . ALA A 1 143 ? -23.779 -8.507 40.950 1.00 64.94 143 ALA A CA 1
ATOM 1105 C C . ALA A 1 143 ? -23.335 -9.423 39.798 1.00 64.94 143 ALA A C 1
ATOM 1107 O O . ALA A 1 143 ? -22.345 -9.120 39.145 1.00 64.94 143 ALA A O 1
ATOM 1108 N N . ILE A 1 144 ? -24.127 -10.450 39.459 1.00 68.69 144 ILE A N 1
ATOM 1109 C CA . ILE A 1 144 ? -23.835 -11.355 38.331 1.00 68.69 144 ILE A CA 1
ATOM 1110 C C . ILE A 1 144 ? -23.714 -10.582 37.010 1.00 68.69 144 ILE A C 1
ATOM 1112 O O . ILE A 1 144 ? -22.754 -10.776 36.272 1.00 68.69 144 ILE A O 1
ATOM 1116 N N . ALA A 1 145 ? -24.653 -9.677 36.717 1.00 58.97 145 ALA A N 1
ATOM 1117 C CA . ALA A 1 145 ? -24.597 -8.880 35.491 1.00 58.97 145 ALA A CA 1
ATOM 1118 C C . ALA A 1 145 ? -23.379 -7.937 35.461 1.00 58.97 145 ALA A C 1
ATOM 1120 O O . ALA A 1 145 ? -22.760 -7.758 34.413 1.00 58.97 145 ALA A O 1
ATOM 1121 N N . SER A 1 146 ? -23.021 -7.342 36.604 1.00 56.34 146 SER A N 1
ATOM 1122 C CA . SER A 1 146 ? -21.821 -6.510 36.735 1.00 56.34 146 SER A CA 1
ATOM 1123 C C . SER A 1 146 ? -20.542 -7.324 36.518 1.00 56.34 146 SER A C 1
ATOM 1125 O O . SER A 1 146 ? -19.631 -6.849 35.842 1.00 56.34 146 SER A O 1
ATOM 1127 N N . ASP A 1 147 ? -20.482 -8.545 37.049 1.00 68.19 147 ASP A N 1
ATOM 1128 C CA . ASP A 1 147 ? -19.326 -9.435 36.928 1.00 68.19 147 ASP A CA 1
ATOM 1129 C C . ASP A 1 147 ? -19.154 -9.959 35.495 1.00 68.19 147 ASP A C 1
ATOM 1131 O O . ASP A 1 147 ? -18.044 -9.920 34.967 1.00 68.19 147 ASP A O 1
ATOM 1135 N N . GLU A 1 148 ? -20.237 -10.353 34.814 1.00 69.88 148 GLU A N 1
ATOM 1136 C CA . GLU A 1 148 ? -20.201 -10.765 33.398 1.00 69.88 148 GLU A CA 1
ATOM 1137 C C . GLU A 1 148 ? -19.703 -9.628 32.489 1.00 69.88 148 GLU A C 1
ATOM 1139 O O . GLU A 1 148 ? -18.894 -9.832 31.580 1.00 69.88 148 GLU A O 1
ATOM 1144 N N . ILE A 1 149 ? -20.146 -8.398 32.758 1.00 61.16 149 ILE A N 1
ATOM 1145 C CA . ILE A 1 149 ? -19.709 -7.201 32.035 1.00 61.16 149 ILE A CA 1
ATOM 1146 C C . ILE A 1 149 ? -18.236 -6.874 32.335 1.00 61.16 149 ILE A C 1
ATOM 1148 O O . ILE A 1 149 ? -17.478 -6.507 31.426 1.00 61.16 149 ILE A O 1
ATOM 1152 N N . ALA A 1 150 ? -17.809 -7.013 33.591 1.00 65.56 150 ALA A N 1
ATOM 1153 C CA . ALA A 1 150 ? -16.422 -6.813 33.995 1.00 65.56 150 ALA A CA 1
ATOM 1154 C C . ALA A 1 150 ? -15.495 -7.865 33.369 1.00 65.56 150 ALA A C 1
ATOM 1156 O O . ALA A 1 150 ? -14.426 -7.510 32.874 1.00 65.56 150 ALA A O 1
ATOM 1157 N N . GLU A 1 151 ? -15.911 -9.132 33.300 1.00 72.62 151 GLU A N 1
ATOM 1158 C CA . GLU A 1 151 ? -15.192 -10.186 32.579 1.00 72.62 151 GLU A CA 1
ATOM 1159 C C . GLU A 1 151 ? -15.061 -9.865 31.091 1.00 72.62 151 GLU A C 1
ATOM 1161 O O . GLU A 1 151 ? -13.962 -9.961 30.544 1.00 72.62 151 GLU A O 1
ATOM 1166 N N . LEU A 1 152 ? -16.140 -9.433 30.432 1.00 67.44 152 LEU A N 1
ATOM 1167 C CA . LEU A 1 152 ? -16.104 -9.077 29.012 1.00 67.44 152 LEU A CA 1
ATOM 1168 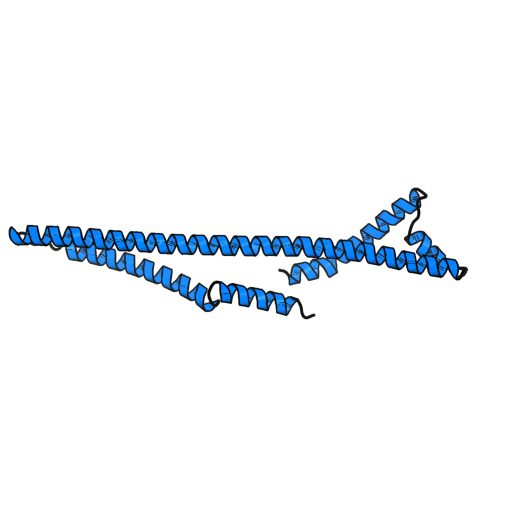C C . LEU A 1 152 ? -15.150 -7.901 28.743 1.00 67.44 152 LEU A C 1
ATOM 1170 O O . LEU A 1 152 ? -14.401 -7.902 27.761 1.00 67.44 152 LEU A O 1
ATOM 1174 N N . THR A 1 153 ? -15.144 -6.921 29.649 1.00 64.56 153 THR A N 1
ATOM 1175 C CA . THR A 1 153 ? -14.254 -5.753 29.599 1.00 64.56 153 THR A CA 1
ATOM 1176 C C . THR A 1 153 ? -12.805 -6.164 29.818 1.00 64.56 153 THR A C 1
ATOM 1178 O O . THR A 1 153 ? -11.942 -5.792 29.030 1.00 64.56 153 THR A O 1
ATOM 1181 N N . ASN A 1 154 ? -12.537 -6.989 30.832 1.00 71.81 154 ASN A N 1
ATOM 1182 C CA . ASN A 1 154 ? -11.200 -7.485 31.143 1.00 71.81 154 ASN A CA 1
ATOM 1183 C C . ASN A 1 154 ? -10.655 -8.390 30.042 1.00 71.81 154 ASN A C 1
ATOM 1185 O O . ASN A 1 154 ? -9.473 -8.323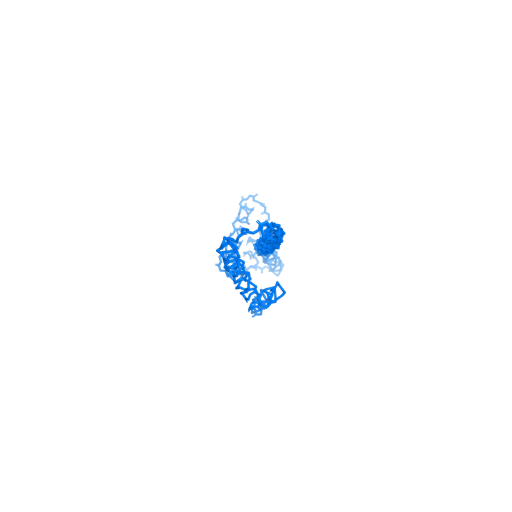 29.727 1.00 71.81 154 ASN A O 1
ATOM 1189 N N . LYS A 1 155 ? -11.499 -9.216 29.420 1.00 73.31 155 LYS A N 1
ATOM 1190 C CA . LYS A 1 155 ? -11.107 -10.049 28.282 1.00 73.31 155 LYS A CA 1
ATOM 1191 C C . LYS A 1 155 ? -10.752 -9.194 27.068 1.00 73.31 155 LYS A C 1
ATOM 1193 O O . LYS A 1 155 ? -9.707 -9.415 26.467 1.00 73.31 155 LYS A O 1
ATOM 1198 N N . SER A 1 156 ? -11.555 -8.170 26.778 1.00 62.81 156 SER A N 1
ATOM 1199 C CA . SER A 1 156 ? -11.259 -7.195 25.717 1.00 62.81 156 SER A CA 1
ATOM 1200 C C . SER A 1 156 ? -9.973 -6.410 26.006 1.00 62.81 156 SER A C 1
ATOM 1202 O O . SER A 1 156 ? -9.154 -6.216 25.115 1.00 62.81 156 SER A O 1
ATOM 1204 N N . GLN A 1 157 ? -9.762 -6.005 27.262 1.00 66.25 157 GLN A N 1
ATOM 1205 C CA . GLN A 1 157 ? -8.550 -5.325 27.717 1.00 66.25 157 GLN A CA 1
ATOM 1206 C C . GLN A 1 157 ? -7.321 -6.226 27.600 1.00 66.25 157 GLN A C 1
ATOM 1208 O O . GLN A 1 157 ? -6.287 -5.789 27.123 1.00 66.25 157 GLN A O 1
ATOM 1213 N N . LYS A 1 158 ? -7.437 -7.498 27.981 1.00 73.88 158 LYS A N 1
ATOM 1214 C CA . LYS A 1 158 ? -6.343 -8.466 27.918 1.00 73.88 158 LYS A CA 1
ATOM 1215 C C . LYS A 1 158 ? -5.982 -8.826 26.480 1.00 73.88 158 LYS A C 1
ATOM 1217 O O . LYS A 1 158 ? -4.805 -8.890 26.161 1.00 73.88 158 LYS A O 1
ATOM 1222 N N . GLU A 1 159 ? -6.968 -8.980 25.596 1.00 69.88 159 GLU A N 1
ATOM 1223 C CA . GLU A 1 159 ? -6.712 -9.133 24.159 1.00 69.88 159 GLU A CA 1
ATOM 1224 C C . GLU A 1 159 ? -6.046 -7.885 23.557 1.00 69.88 159 GLU A C 1
ATOM 1226 O O . GLU A 1 159 ? -5.194 -8.032 22.684 1.00 69.88 159 GLU A O 1
ATOM 1231 N N . LEU A 1 160 ? -6.369 -6.680 24.048 1.00 59.88 160 LEU A N 1
ATOM 1232 C CA . LEU A 1 160 ? -5.687 -5.429 23.692 1.00 59.88 160 LEU A CA 1
ATOM 1233 C C . LEU A 1 160 ? -4.273 -5.331 24.294 1.00 59.88 160 LEU A C 1
ATOM 1235 O O . LEU A 1 160 ? -3.356 -4.862 23.624 1.00 59.88 160 LEU A O 1
ATOM 1239 N N . ASP A 1 161 ? -4.055 -5.794 25.519 1.00 63.28 161 ASP A N 1
ATOM 1240 C CA . ASP A 1 161 ? -2.764 -5.734 26.214 1.00 63.28 161 ASP A CA 1
ATOM 1241 C C . ASP A 1 161 ? -1.792 -6.833 25.750 1.00 63.28 161 ASP A C 1
ATOM 1243 O O . ASP A 1 161 ? -0.589 -6.591 25.690 1.00 63.28 161 ASP A O 1
ATOM 1247 N N . ASP A 1 162 ? -2.279 -7.997 25.304 1.00 67.00 162 ASP A N 1
ATOM 1248 C CA . ASP A 1 162 ? -1.469 -9.063 24.679 1.00 67.00 162 ASP A CA 1
ATOM 1249 C C . ASP A 1 162 ? -0.916 -8.639 23.298 1.00 67.00 162 ASP A C 1
ATOM 1251 O O . ASP A 1 162 ? 0.099 -9.154 22.798 1.00 67.00 162 ASP A O 1
ATOM 1255 N N . ILE A 1 163 ? -1.545 -7.644 22.669 1.00 58.84 163 ILE A N 1
ATOM 1256 C CA . ILE A 1 163 ? -0.980 -6.901 21.535 1.00 58.84 163 ILE A CA 1
ATOM 1257 C C . ILE A 1 163 ? -0.183 -5.662 21.957 1.00 58.84 163 ILE A C 1
ATOM 1259 O O . ILE A 1 163 ? 0.453 -5.079 21.095 1.00 58.84 163 ILE A O 1
ATOM 1263 N N . GLY A 1 164 ? -0.080 -5.364 23.256 1.00 54.44 164 GLY A N 1
ATOM 1264 C CA . GLY A 1 164 ? 0.708 -4.289 23.873 1.00 54.44 164 GLY A CA 1
ATOM 1265 C C . GLY A 1 164 ? -0.031 -2.948 23.979 1.00 54.44 164 GLY A C 1
ATOM 1266 O O . GLY A 1 164 ? 0.583 -1.882 23.968 1.00 54.44 164 GLY A O 1
ATOM 1267 N N . GLY A 1 165 ? -1.359 -2.986 24.049 1.00 64.06 165 GLY A N 1
ATOM 1268 C CA . GLY A 1 165 ? -2.227 -1.816 24.002 1.00 64.06 165 GLY A CA 1
ATOM 1269 C C . GLY A 1 165 ? -2.265 -1.196 22.605 1.00 64.06 165 GLY A C 1
ATOM 1270 O O . GLY A 1 165 ? -1.807 -1.780 21.624 1.00 64.06 165 GLY A O 1
ATOM 1271 N N . VAL A 1 166 ? -2.787 0.027 22.497 1.00 54.06 166 VAL A N 1
ATOM 1272 C CA . VAL A 1 166 ? -2.787 0.777 21.224 1.00 54.06 166 VAL A CA 1
ATOM 1273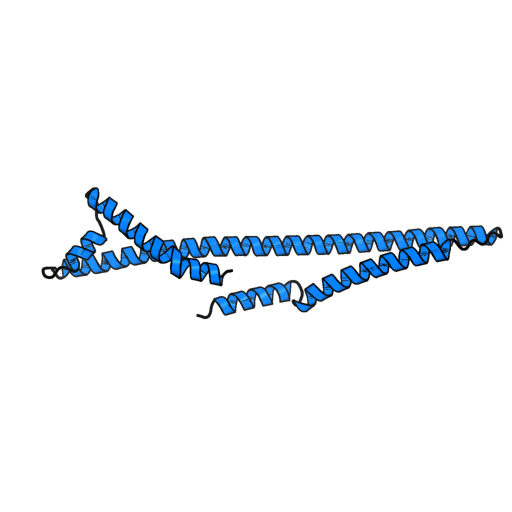 C C . VAL A 1 166 ? -1.359 0.988 20.712 1.00 54.06 166 VAL A C 1
ATOM 1275 O O . VAL A 1 166 ? -1.119 0.898 19.509 1.00 54.06 166 VAL A O 1
ATOM 1278 N N . GLU A 1 167 ? -0.405 1.203 21.619 1.00 52.44 167 GLU A N 1
ATOM 1279 C CA . GLU A 1 167 ? 0.985 1.472 21.261 1.00 52.44 167 GLU A CA 1
ATOM 1280 C C . GLU A 1 167 ? 1.733 0.204 20.850 1.00 52.44 167 GLU A C 1
ATOM 1282 O O . GLU A 1 167 ? 2.472 0.248 19.880 1.00 52.44 167 GLU A O 1
ATOM 1287 N N . GLY A 1 168 ? 1.473 -0.942 21.481 1.00 60.25 168 GLY A N 1
ATOM 1288 C CA . GLY A 1 168 ? 2.012 -2.233 21.055 1.00 60.25 168 GLY A CA 1
ATOM 1289 C C . GLY A 1 168 ? 1.335 -2.790 19.809 1.00 60.25 168 GLY A C 1
ATOM 1290 O O . GLY A 1 168 ? 1.999 -3.419 18.989 1.00 60.25 168 GLY A O 1
ATOM 1291 N N . ALA A 1 169 ? 0.041 -2.524 19.601 1.00 58.16 169 ALA A N 1
ATOM 1292 C CA . ALA A 1 169 ? -0.623 -2.833 18.340 1.00 58.16 169 ALA A CA 1
ATOM 1293 C C . ALA A 1 169 ? 0.025 -2.019 17.215 1.00 58.16 169 ALA A C 1
ATOM 1295 O O . ALA A 1 169 ? 0.385 -2.574 16.178 1.00 58.16 169 ALA A O 1
ATOM 1296 N N . LYS A 1 170 ? 0.276 -0.728 17.465 1.00 55.06 170 LYS A N 1
ATOM 1297 C CA . LYS A 1 170 ? 1.018 0.174 16.582 1.00 55.06 170 LYS A CA 1
ATOM 1298 C C . LYS A 1 170 ? 2.482 -0.240 16.405 1.00 55.06 170 LYS A C 1
ATOM 1300 O O . LYS A 1 170 ? 2.962 -0.166 15.285 1.00 55.06 170 LYS A O 1
ATOM 1305 N N . GLU A 1 171 ? 3.168 -0.741 17.431 1.00 60.34 171 GLU A N 1
ATOM 1306 C CA . GLU A 1 171 ? 4.551 -1.239 17.361 1.00 60.34 171 GLU A CA 1
ATOM 1307 C C . GLU A 1 171 ? 4.648 -2.591 16.655 1.00 60.34 171 GLU A C 1
ATOM 1309 O O . GLU A 1 171 ? 5.596 -2.818 15.914 1.00 60.34 171 GLU A O 1
ATOM 1314 N N . LYS A 1 172 ? 3.687 -3.504 16.838 1.00 63.97 172 LYS A N 1
ATOM 1315 C CA . LYS A 1 172 ? 3.596 -4.765 16.084 1.00 63.97 172 LYS A CA 1
ATOM 1316 C C . LYS A 1 172 ? 3.272 -4.481 14.622 1.00 63.97 172 LYS A C 1
ATOM 1318 O O . LYS A 1 172 ? 3.871 -5.105 13.749 1.00 63.97 172 LYS A O 1
ATOM 1323 N N . LEU A 1 173 ? 2.390 -3.519 14.350 1.00 57.06 173 LEU A N 1
ATOM 1324 C CA . LEU A 1 173 ? 2.105 -3.035 13.000 1.00 57.06 173 LEU A CA 1
ATOM 1325 C C . LEU A 1 173 ? 3.330 -2.334 12.394 1.00 57.06 173 LEU A C 1
ATOM 1327 O O . LEU A 1 173 ? 3.725 -2.685 11.288 1.00 57.06 173 LEU A O 1
ATOM 1331 N N . GLN A 1 174 ? 4.010 -1.440 13.118 1.00 57.06 174 GLN A N 1
ATOM 1332 C CA . GLN A 1 174 ? 5.241 -0.774 12.672 1.00 57.06 174 GLN A CA 1
ATOM 1333 C C . GLN A 1 174 ? 6.401 -1.750 12.476 1.00 57.06 174 GLN A C 1
ATOM 1335 O O . GLN A 1 174 ? 7.057 -1.682 11.448 1.00 57.06 174 GLN A O 1
ATOM 1340 N N . ASN A 1 175 ? 6.625 -2.705 13.377 1.00 63.44 175 ASN A N 1
ATOM 1341 C CA . ASN A 1 175 ? 7.641 -3.747 13.208 1.00 63.44 175 ASN A CA 1
ATOM 1342 C C . ASN A 1 175 ? 7.305 -4.684 12.046 1.00 63.44 175 ASN A C 1
ATOM 1344 O O . ASN A 1 175 ? 8.205 -5.134 11.338 1.00 63.44 175 ASN A O 1
ATOM 1348 N N . ALA A 1 176 ? 6.022 -4.985 11.822 1.00 56.19 176 ALA A N 1
ATOM 1349 C CA . ALA A 1 176 ? 5.599 -5.689 10.620 1.00 56.19 176 ALA A CA 1
ATOM 1350 C C . ALA A 1 176 ? 5.905 -4.846 9.369 1.00 56.19 176 ALA A C 1
ATOM 1352 O O . ALA A 1 176 ? 6.438 -5.384 8.408 1.00 56.19 176 ALA A O 1
ATOM 1353 N N . ILE A 1 177 ? 5.664 -3.531 9.401 1.00 47.28 177 ILE A N 1
ATOM 1354 C CA . ILE A 1 177 ? 5.980 -2.567 8.331 1.00 47.28 177 ILE A CA 1
ATOM 1355 C C . ILE A 1 177 ? 7.495 -2.407 8.094 1.00 47.28 177 ILE A C 1
ATOM 1357 O O . ILE A 1 177 ? 7.920 -2.309 6.948 1.00 47.28 177 ILE A O 1
ATOM 1361 N N . GLU A 1 178 ? 8.327 -2.395 9.132 1.00 50.81 178 GLU A N 1
ATOM 1362 C CA . GLU A 1 178 ? 9.784 -2.257 9.015 1.00 50.81 178 GLU A CA 1
ATOM 1363 C C . GLU A 1 178 ? 10.442 -3.548 8.530 1.00 50.81 178 GLU A C 1
ATOM 1365 O O . GLU A 1 178 ? 11.311 -3.506 7.660 1.00 50.81 178 GLU A O 1
ATOM 1370 N N . LYS A 1 179 ? 9.965 -4.715 8.986 1.00 48.56 179 LYS A N 1
ATOM 1371 C CA . LYS A 1 179 ? 10.363 -6.013 8.413 1.00 48.56 179 LYS A CA 1
ATOM 1372 C C . LYS A 1 179 ? 9.970 -6.156 6.939 1.00 48.56 179 LYS A C 1
ATOM 1374 O O . LYS A 1 179 ? 10.593 -6.936 6.230 1.00 48.56 179 LYS A O 1
ATOM 1379 N N . LEU A 1 180 ? 8.977 -5.394 6.476 1.00 38.00 180 LEU A N 1
ATOM 1380 C CA . LEU A 1 180 ? 8.572 -5.290 5.069 1.00 38.00 180 LEU A CA 1
ATOM 1381 C C . LEU A 1 180 ? 9.424 -4.304 4.245 1.00 38.00 180 LEU A C 1
ATOM 1383 O O . LEU A 1 180 ? 9.253 -4.240 3.032 1.00 38.00 180 LEU A O 1
ATOM 1387 N N . ASN A 1 181 ? 10.317 -3.543 4.882 1.00 35.38 181 ASN A N 1
ATOM 1388 C CA . ASN A 1 181 ? 11.197 -2.554 4.251 1.00 35.38 181 ASN A CA 1
ATOM 1389 C C . ASN A 1 181 ? 12.639 -3.071 4.060 1.00 35.38 181 ASN A C 1
ATOM 1391 O O . ASN A 1 181 ? 13.459 -2.390 3.449 1.00 35.38 181 ASN A O 1
ATOM 1395 N N . ILE A 1 182 ? 12.966 -4.255 4.597 1.00 37.12 182 ILE A N 1
ATOM 1396 C CA . ILE A 1 182 ? 14.278 -4.905 4.465 1.00 37.12 182 ILE A CA 1
ATOM 1397 C C . ILE A 1 182 ? 14.141 -6.120 3.538 1.00 37.12 182 ILE A C 1
ATOM 1399 O O . ILE A 1 182 ? 14.077 -7.259 4.004 1.00 37.12 182 ILE A O 1
ATOM 1403 N N . LYS A 1 183 ? 14.070 -5.864 2.230 1.00 38.09 183 LYS A N 1
ATOM 1404 C CA . LYS A 1 183 ? 14.629 -6.692 1.147 1.00 38.09 183 LYS A CA 1
ATOM 1405 C C . LYS A 1 183 ? 14.445 -6.007 -0.198 1.00 38.09 183 LYS A C 1
ATOM 1407 O O . LYS A 1 183 ? 13.305 -5.585 -0.476 1.00 38.09 183 LYS A O 1
#

Foldseek 3Di:
DLLVLVCCLVVPVLVVLLVVLQVVLVVCVVVVHDHLVVLLVQLPDPPHDPVSVVSNVVSVVVSVVSSVVVSVVSSCVVVVVVVVVVVVVLVVVVVVLVVLVVVLVVLVVVLVVVLVVVVVVQVVCVVVPDDDPVNVVSNVVSVVVSVVSVVVSVVVVVVCCVCPHPVSVVVVVVVVVVVSVPD

Sequence (183 aa):
MRADVNEFIDDVYMPYAIKEAIKKDRIRQASGKTSFIDMISKGLSASSSSKQQELAIGAMEVLVSQVTQSVDRQRKLLLDNLNGQERDLLASTNRSYLAIHQANSIVTGHLSSIAKVHETQNELLSEIGIETDVNNFIATKLAIASDEIAELTNKSQKELDDIGGVEGAKEKLQNAIEKLNIK

pLDDT: mean 77.6, std 15.46, range [35.38, 96.06]